Protein AF-A0A7C3XVE7-F1 (afdb_monomer_lite)

Structure (mmCIF, N/CA/C/O backbone):
data_AF-A0A7C3XVE7-F1
#
_entry.id   AF-A0A7C3XVE7-F1
#
loop_
_atom_site.group_PDB
_atom_site.id
_atom_site.type_symbol
_atom_site.label_atom_id
_atom_site.label_alt_id
_atom_site.label_comp_id
_atom_site.label_asym_id
_atom_site.label_entity_id
_atom_site.label_seq_id
_atom_site.pdbx_PDB_ins_code
_atom_site.Cartn_x
_atom_site.Cartn_y
_atom_site.Cartn_z
_atom_site.occupancy
_atom_site.B_iso_or_equiv
_atom_site.auth_seq_id
_atom_site.auth_comp_id
_atom_site.auth_asym_id
_atom_site.auth_atom_id
_atom_site.pdbx_PDB_model_num
ATOM 1 N N . ALA A 1 1 ? 6.675 -13.764 9.699 1.00 45.31 1 ALA A N 1
ATOM 2 C CA . ALA A 1 1 ? 7.171 -12.384 9.855 1.00 45.31 1 ALA A CA 1
ATOM 3 C C . ALA A 1 1 ? 6.027 -11.435 9.527 1.00 45.31 1 ALA A C 1
ATOM 5 O O . ALA A 1 1 ? 5.498 -11.509 8.425 1.00 45.31 1 ALA A O 1
ATOM 6 N N . PHE A 1 2 ? 5.575 -10.628 10.485 1.00 52.53 2 PHE A N 1
ATOM 7 C CA . PHE A 1 2 ? 4.593 -9.580 10.218 1.00 52.53 2 PHE A CA 1
ATOM 8 C C . PHE A 1 2 ? 5.273 -8.530 9.336 1.00 52.53 2 PHE A C 1
ATOM 10 O O . PHE A 1 2 ? 6.172 -7.838 9.801 1.00 52.53 2 PHE A O 1
ATOM 17 N N . MET A 1 3 ? 4.939 -8.502 8.044 1.00 56.00 3 MET A N 1
ATOM 18 C CA . MET A 1 3 ? 5.596 -7.618 7.084 1.00 56.00 3 MET A CA 1
ATOM 19 C C . MET A 1 3 ? 5.221 -6.167 7.410 1.00 56.00 3 MET A C 1
ATOM 21 O O . MET A 1 3 ? 4.074 -5.750 7.235 1.00 56.00 3 MET A O 1
ATOM 25 N N . TYR A 1 4 ? 6.192 -5.433 7.945 1.00 61.81 4 TYR A N 1
ATOM 26 C CA . TYR A 1 4 ? 6.149 -3.995 8.150 1.00 61.81 4 TYR A CA 1
ATOM 27 C C . TYR A 1 4 ? 7.235 -3.388 7.271 1.00 61.81 4 TYR A C 1
ATOM 29 O O . TYR A 1 4 ? 8.422 -3.631 7.489 1.00 61.81 4 TYR A O 1
ATOM 37 N N . PHE A 1 5 ? 6.815 -2.633 6.264 1.00 60.78 5 PHE A N 1
ATOM 38 C CA . PHE A 1 5 ? 7.709 -1.839 5.446 1.00 60.78 5 PHE A CA 1
ATOM 39 C C . PHE A 1 5 ? 7.765 -0.435 6.037 1.00 60.78 5 PHE A C 1
ATOM 41 O O . PHE A 1 5 ? 6.824 0.349 5.918 1.00 60.78 5 PHE A O 1
ATOM 48 N N . ALA A 1 6 ? 8.861 -0.123 6.728 1.00 65.75 6 ALA A N 1
ATOM 49 C CA . ALA A 1 6 ? 9.102 1.252 7.131 1.00 65.75 6 ALA A CA 1
ATOM 50 C C . ALA A 1 6 ? 9.347 2.079 5.864 1.00 65.75 6 ALA A C 1
ATOM 52 O O . ALA A 1 6 ? 10.117 1.664 4.994 1.00 65.75 6 ALA A O 1
ATOM 53 N N . THR A 1 7 ? 8.755 3.267 5.784 1.00 64.06 7 THR A N 1
ATOM 54 C CA . THR A 1 7 ? 8.903 4.185 4.640 1.00 64.06 7 THR A CA 1
ATOM 55 C C . THR A 1 7 ? 10.370 4.462 4.285 1.00 64.06 7 THR A C 1
ATOM 57 O O . THR A 1 7 ? 10.718 4.583 3.115 1.00 64.06 7 THR A O 1
ATOM 60 N N . LEU A 1 8 ? 11.264 4.476 5.280 1.00 71.50 8 LEU A N 1
ATOM 61 C CA . LEU A 1 8 ? 12.711 4.652 5.092 1.00 71.50 8 LEU A CA 1
ATOM 62 C C . LEU A 1 8 ? 13.414 3.427 4.479 1.00 71.50 8 LEU A C 1
ATOM 64 O O . LEU A 1 8 ? 14.474 3.566 3.878 1.00 71.50 8 LEU A O 1
ATOM 68 N N . THR A 1 9 ? 12.837 2.234 4.626 1.00 79.38 9 THR A N 1
ATOM 69 C CA . THR A 1 9 ? 13.389 0.981 4.083 1.00 79.38 9 THR A CA 1
ATOM 70 C C . THR A 1 9 ? 12.828 0.623 2.713 1.00 79.38 9 THR A C 1
ATOM 72 O O . THR A 1 9 ? 13.486 -0.087 1.960 1.00 79.38 9 THR A O 1
ATOM 75 N N . GLU A 1 10 ? 11.657 1.141 2.346 1.00 83.38 10 GLU A N 1
ATOM 76 C CA . GLU A 1 10 ? 11.060 0.856 1.039 1.00 83.38 10 GLU A CA 1
ATOM 77 C C . GLU A 1 10 ? 11.848 1.437 -0.118 1.00 83.38 10 GLU A C 1
ATOM 79 O O . GLU A 1 10 ? 12.031 0.752 -1.117 1.00 83.38 10 GLU A O 1
ATOM 84 N N . VAL A 1 11 ? 12.347 2.669 0.011 1.00 87.88 11 VAL A N 1
ATOM 85 C CA . VAL A 1 11 ? 13.088 3.313 -1.079 1.00 87.88 11 VAL A CA 1
ATOM 86 C C . VAL A 1 11 ? 14.348 2.507 -1.438 1.00 87.88 11 VAL A C 1
ATOM 88 O O . VAL A 1 11 ? 14.487 2.158 -2.611 1.00 87.88 11 VAL A O 1
ATOM 91 N N . PRO A 1 12 ? 15.217 2.105 -0.483 1.00 89.56 12 PRO A N 1
ATOM 92 C CA . PRO A 1 12 ? 16.343 1.220 -0.784 1.00 89.56 12 PRO A CA 1
ATOM 93 C C . PRO A 1 12 ? 15.932 -0.150 -1.337 1.00 89.56 12 PRO A C 1
ATOM 95 O O . PRO A 1 12 ? 16.591 -0.670 -2.234 1.00 89.56 12 PRO A O 1
ATOM 98 N N . ILE A 1 13 ? 14.845 -0.745 -0.831 1.00 90.94 13 ILE A N 1
ATOM 99 C CA . ILE A 1 13 ? 14.375 -2.056 -1.304 1.00 90.94 13 ILE A CA 1
ATOM 100 C C . ILE A 1 13 ? 13.895 -1.962 -2.751 1.00 90.94 13 ILE A C 1
ATOM 102 O O . ILE A 1 13 ? 14.293 -2.777 -3.580 1.00 90.94 13 ILE A O 1
ATOM 106 N N . VAL A 1 14 ? 13.090 -0.952 -3.078 1.00 92.25 14 VAL A N 1
ATOM 107 C CA . VAL A 1 14 ? 12.618 -0.707 -4.444 1.00 92.25 14 VAL A CA 1
ATOM 108 C C . VAL A 1 14 ? 13.791 -0.402 -5.368 1.00 92.25 14 VAL A C 1
ATOM 110 O O . VAL A 1 14 ? 13.843 -0.950 -6.463 1.00 92.25 14 VAL A O 1
ATOM 113 N N . GLN A 1 15 ? 14.777 0.381 -4.926 1.00 92.38 15 GLN A N 1
ATOM 114 C CA . GLN A 1 15 ? 16.005 0.610 -5.693 1.00 92.38 15 GLN A CA 1
ATOM 115 C C . GLN A 1 15 ? 16.773 -0.693 -5.959 1.00 92.38 15 GLN A C 1
ATOM 117 O O . GLN A 1 15 ? 17.184 -0.931 -7.094 1.00 92.38 15 GLN A O 1
ATOM 122 N N . GLY A 1 16 ? 16.924 -1.561 -4.954 1.00 94.50 16 GLY A N 1
ATOM 123 C CA . GLY A 1 16 ? 17.552 -2.875 -5.113 1.00 94.50 16 GLY A CA 1
ATOM 124 C C . GLY A 1 16 ? 16.773 -3.796 -6.058 1.00 94.50 16 GLY A C 1
ATOM 125 O O . GLY A 1 16 ? 17.368 -4.445 -6.916 1.00 94.50 16 GLY A O 1
ATOM 126 N N . LEU A 1 17 ? 15.441 -3.806 -5.966 1.00 94.94 17 LEU A N 1
ATOM 127 C CA . LEU A 1 17 ? 14.571 -4.568 -6.867 1.00 94.94 17 LEU A CA 1
ATOM 128 C C . LEU A 1 17 ? 14.630 -4.037 -8.303 1.00 94.94 17 LEU A C 1
ATOM 130 O O . LEU A 1 17 ? 14.677 -4.825 -9.246 1.00 94.94 17 LEU A O 1
ATOM 134 N N . MET A 1 18 ? 14.670 -2.718 -8.486 1.00 95.31 18 MET A N 1
ATOM 135 C CA . MET A 1 18 ? 14.858 -2.093 -9.796 1.00 95.31 18 MET A CA 1
ATOM 136 C C . MET A 1 18 ? 16.233 -2.423 -10.381 1.00 95.31 18 MET A C 1
ATOM 138 O O . MET A 1 18 ? 16.320 -2.759 -11.560 1.00 95.31 18 MET A O 1
ATOM 142 N N . ALA A 1 19 ? 17.290 -2.419 -9.563 1.00 96.50 19 ALA A N 1
ATOM 143 C CA . ALA A 1 19 ? 18.619 -2.872 -9.978 1.00 96.50 19 ALA A CA 1
ATOM 144 C C . ALA A 1 19 ? 18.638 -4.364 -10.366 1.00 96.50 19 ALA A C 1
ATOM 146 O O . ALA A 1 19 ? 19.405 -4.760 -11.239 1.00 96.50 19 ALA A O 1
ATOM 147 N N . ALA A 1 20 ? 17.759 -5.178 -9.772 1.00 96.44 20 ALA A N 1
ATOM 148 C CA . ALA A 1 20 ? 17.547 -6.581 -10.128 1.00 96.44 20 ALA A CA 1
ATOM 149 C C . ALA A 1 20 ? 16.597 -6.796 -11.331 1.00 96.44 20 ALA A C 1
ATOM 151 O O . ALA A 1 20 ? 16.318 -7.942 -11.682 1.00 96.44 20 ALA A O 1
ATOM 152 N N . GLY A 1 21 ? 16.103 -5.727 -11.972 1.00 95.00 21 GLY A N 1
ATOM 153 C CA . GLY A 1 21 ? 15.281 -5.797 -13.188 1.00 95.00 21 GLY A CA 1
ATOM 154 C C . GLY A 1 21 ? 13.785 -5.514 -13.004 1.00 95.00 21 GLY A C 1
ATOM 155 O O . GLY A 1 21 ? 13.014 -5.701 -13.945 1.00 95.00 21 GLY A O 1
ATOM 156 N N . MET A 1 22 ? 13.339 -5.055 -11.829 1.00 95.88 22 MET A N 1
ATOM 157 C CA . MET A 1 22 ? 11.952 -4.612 -11.635 1.00 95.88 22 MET A CA 1
ATOM 158 C C . MET A 1 22 ? 11.636 -3.375 -12.496 1.00 95.88 22 MET A C 1
ATOM 160 O O . MET A 1 22 ? 12.364 -2.383 -12.487 1.00 95.88 22 MET A O 1
ATOM 164 N N . GLY A 1 23 ? 10.501 -3.407 -13.201 1.00 94.50 23 GLY A N 1
ATOM 165 C CA . GLY A 1 23 ? 10.006 -2.270 -13.980 1.00 94.50 23 GLY A CA 1
ATOM 166 C C . GLY A 1 23 ? 9.516 -1.096 -13.119 1.00 94.50 23 GLY A C 1
ATOM 167 O O . GLY A 1 23 ? 9.115 -1.263 -11.966 1.00 94.50 23 GLY A O 1
ATOM 168 N N . LYS A 1 24 ? 9.475 0.103 -13.711 1.00 94.12 24 LYS A N 1
ATOM 169 C CA . LYS A 1 24 ? 9.051 1.347 -13.036 1.00 94.12 24 LYS A CA 1
ATOM 170 C C . LYS A 1 24 ? 7.602 1.314 -12.530 1.00 94.12 24 LYS A C 1
ATOM 172 O O . LYS A 1 24 ? 7.316 1.852 -11.466 1.00 94.12 24 LYS A O 1
ATOM 177 N N . GLY A 1 25 ? 6.699 0.668 -13.270 1.00 96.25 25 GLY A N 1
ATOM 178 C CA . GLY A 1 25 ? 5.292 0.525 -12.882 1.00 96.25 25 GLY A CA 1
ATOM 179 C C . GLY A 1 25 ? 5.103 -0.276 -11.587 1.00 96.25 25 GLY A C 1
ATOM 180 O O . GLY A 1 25 ? 4.550 0.258 -10.625 1.00 96.25 25 GLY A O 1
ATOM 181 N N . PRO A 1 26 ? 5.617 -1.521 -11.513 1.00 95.38 26 PRO A N 1
ATOM 182 C CA . PRO A 1 26 ? 5.634 -2.305 -10.278 1.00 95.38 26 PRO A CA 1
ATOM 183 C C . PRO A 1 26 ? 6.339 -1.604 -9.110 1.00 95.38 26 PRO A C 1
ATOM 185 O O . PRO A 1 26 ? 5.856 -1.684 -7.984 1.00 95.38 26 PRO A O 1
ATOM 188 N N . ALA A 1 27 ? 7.434 -0.882 -9.373 1.00 95.19 27 ALA A N 1
ATOM 189 C CA . ALA A 1 27 ? 8.131 -0.100 -8.354 1.00 95.19 27 ALA A CA 1
ATOM 190 C C . ALA A 1 27 ? 7.221 0.975 -7.736 1.00 95.19 27 ALA A C 1
ATOM 192 O O . ALA A 1 27 ? 7.115 1.073 -6.514 1.00 95.19 27 ALA A O 1
ATOM 193 N N . LEU A 1 28 ? 6.507 1.738 -8.569 1.00 94.56 28 LEU A N 1
ATOM 194 C CA . LEU A 1 28 ? 5.570 2.759 -8.103 1.00 94.56 28 LEU A CA 1
ATOM 195 C C . LEU A 1 28 ? 4.363 2.146 -7.375 1.00 94.56 28 LEU A C 1
ATOM 197 O O . LEU A 1 28 ? 3.963 2.645 -6.326 1.00 94.56 28 LEU A O 1
ATOM 201 N N . ALA A 1 29 ? 3.816 1.037 -7.878 1.00 95.50 29 ALA A N 1
ATOM 202 C CA . ALA A 1 29 ? 2.731 0.325 -7.204 1.00 95.50 29 ALA A CA 1
ATOM 203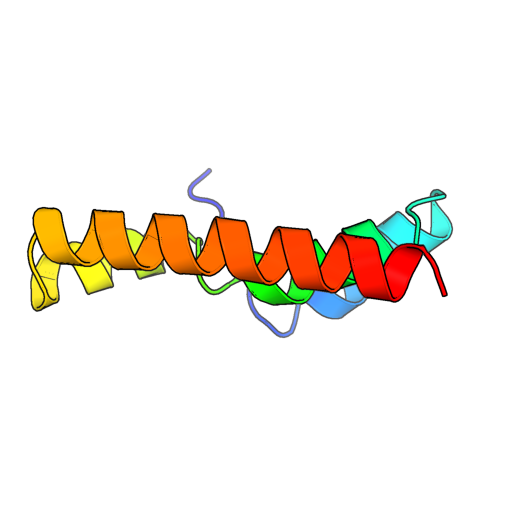 C C . ALA A 1 29 ? 3.142 -0.152 -5.800 1.00 95.50 29 ALA A C 1
ATOM 205 O O . ALA A 1 29 ? 2.359 -0.029 -4.858 1.00 95.50 29 ALA A O 1
ATOM 206 N N . LEU A 1 30 ? 4.378 -0.643 -5.644 1.00 92.75 30 LEU A N 1
ATOM 207 C CA . LEU A 1 30 ? 4.903 -1.095 -4.356 1.00 92.75 30 LEU A CA 1
ATOM 208 C C . LEU A 1 30 ? 5.081 0.070 -3.376 1.00 92.75 30 LEU A C 1
ATOM 210 O O . LEU A 1 30 ? 4.668 -0.057 -2.230 1.00 92.75 30 LEU A O 1
ATOM 214 N N . LEU A 1 31 ? 5.593 1.218 -3.830 1.00 92.38 31 LEU A N 1
ATOM 215 C CA . LEU A 1 31 ? 5.714 2.424 -2.996 1.00 92.38 31 LEU A CA 1
ATOM 216 C C . LEU A 1 31 ? 4.354 2.978 -2.533 1.00 92.38 31 LEU A C 1
ATOM 218 O O . LEU A 1 31 ? 4.253 3.555 -1.454 1.00 92.38 31 LEU A O 1
ATOM 222 N N . LEU A 1 32 ? 3.299 2.818 -3.338 1.00 93.38 32 LEU A N 1
ATOM 223 C CA . LEU A 1 32 ? 1.950 3.274 -2.985 1.00 93.38 32 LEU A CA 1
ATOM 224 C C . LEU A 1 32 ? 1.231 2.311 -2.028 1.00 93.38 32 LEU A C 1
ATOM 226 O O . LEU A 1 32 ? 0.512 2.751 -1.126 1.00 93.38 32 LEU A O 1
ATOM 230 N N . ALA A 1 33 ? 1.394 1.003 -2.241 1.00 93.50 33 ALA A N 1
ATOM 231 C CA . ALA A 1 33 ? 0.662 -0.038 -1.521 1.00 93.50 33 ALA A CA 1
ATOM 232 C C . ALA A 1 33 ? 1.403 -0.590 -0.290 1.00 93.50 33 ALA A C 1
ATOM 234 O O . ALA A 1 33 ? 0.763 -1.108 0.624 1.00 93.50 33 ALA A O 1
ATOM 235 N N . GLY A 1 34 ? 2.733 -0.513 -0.255 1.00 90.06 34 GLY A N 1
ATOM 236 C CA . GLY A 1 34 ? 3.568 -1.203 0.729 1.00 90.06 34 GLY A CA 1
ATOM 237 C C . GLY A 1 34 ? 3.283 -0.810 2.185 1.00 90.06 34 GLY A C 1
ATOM 238 O O . GLY A 1 34 ? 2.883 -1.679 2.971 1.00 90.06 34 GLY A O 1
ATOM 239 N N . PRO A 1 35 ? 3.360 0.477 2.573 1.00 87.75 35 PRO A N 1
ATOM 240 C CA . PRO A 1 35 ? 3.107 0.884 3.956 1.00 87.75 35 PRO A CA 1
ATOM 241 C C . PRO A 1 35 ? 1.618 0.813 4.294 1.00 87.75 35 PRO A C 1
ATOM 243 O O . PRO A 1 35 ? 1.223 0.397 5.390 1.00 87.75 35 PRO A O 1
ATOM 246 N N . SER A 1 36 ? 0.789 1.212 3.329 1.00 89.81 36 SER A N 1
ATOM 247 C CA . SER A 1 36 ? -0.663 1.350 3.443 1.00 89.81 36 SER A CA 1
ATOM 248 C C . SER A 1 36 ? -1.363 0.000 3.619 1.00 89.81 36 SER A C 1
ATOM 250 O O . SER A 1 36 ? -2.335 -0.090 4.370 1.00 89.81 36 SER A O 1
ATOM 252 N N . LEU A 1 37 ? -0.839 -1.075 3.029 1.00 92.00 37 LEU A N 1
ATOM 253 C CA . LEU A 1 37 ? -1.351 -2.441 3.191 1.00 92.00 37 LEU A CA 1
ATOM 254 C C . LEU A 1 37 ? -0.492 -3.305 4.125 1.00 92.00 37 LEU A C 1
ATOM 256 O O . LEU A 1 37 ? -0.633 -4.528 4.139 1.00 92.00 37 LEU A O 1
ATOM 260 N N . SER A 1 38 ? 0.378 -2.697 4.936 1.00 90.00 38 SER A N 1
ATOM 261 C CA . SER A 1 38 ? 1.122 -3.435 5.958 1.00 90.00 38 SER A CA 1
ATOM 262 C C . SER A 1 38 ? 0.174 -4.039 6.999 1.00 90.00 38 SER A C 1
ATOM 264 O O . SER A 1 38 ? -0.855 -3.456 7.359 1.00 90.00 38 SER A O 1
ATOM 266 N N . LEU A 1 39 ? 0.515 -5.224 7.516 1.00 89.44 39 LEU A N 1
ATOM 267 C CA . LEU A 1 39 ? -0.364 -5.921 8.458 1.00 89.44 39 LEU A CA 1
ATOM 268 C C . LEU A 1 39 ? -0.655 -5.109 9.737 1.00 89.44 39 LEU A C 1
ATOM 270 O O . LEU A 1 39 ? -1.823 -5.051 10.130 1.00 89.44 39 LEU A O 1
ATOM 274 N N . PRO A 1 40 ? 0.332 -4.429 10.357 1.00 89.62 40 PRO A N 1
ATOM 275 C CA . PRO A 1 40 ? 0.069 -3.541 11.486 1.00 89.62 40 PRO A CA 1
ATOM 276 C C . PRO A 1 40 ? -0.926 -2.425 11.140 1.00 89.62 40 PRO A C 1
ATOM 278 O O . PRO A 1 40 ? -1.863 -2.198 11.903 1.00 89.62 40 PRO A O 1
ATOM 281 N N . ASN A 1 41 ? -0.789 -1.784 9.972 1.00 90.06 41 ASN A N 1
ATOM 282 C CA . ASN A 1 41 ? -1.704 -0.723 9.547 1.00 90.06 41 ASN A CA 1
ATOM 283 C C . ASN A 1 41 ? -3.130 -1.255 9.339 1.00 90.06 41 ASN A C 1
ATOM 285 O O . ASN A 1 41 ? -4.092 -0.669 9.832 1.00 90.06 41 ASN A O 1
ATOM 289 N N . MET A 1 42 ? -3.281 -2.411 8.686 1.00 92.62 42 MET A N 1
ATOM 290 C CA . MET A 1 42 ? -4.595 -3.031 8.481 1.00 92.62 42 MET A CA 1
ATOM 291 C C . MET A 1 42 ? -5.279 -3.413 9.799 1.00 92.62 42 MET A C 1
ATOM 293 O O . MET A 1 42 ? -6.492 -3.243 9.927 1.00 92.62 42 MET A O 1
ATOM 297 N N . LEU A 1 43 ? -4.524 -3.902 10.789 1.00 93.00 43 LEU A N 1
ATOM 298 C CA . LEU A 1 43 ? -5.063 -4.208 12.116 1.00 93.00 43 LEU A CA 1
ATOM 299 C C . LEU A 1 43 ? -5.543 -2.945 12.840 1.00 93.00 43 LEU A C 1
ATOM 301 O O . LEU A 1 43 ? -6.637 -2.956 13.406 1.00 93.00 43 LEU A O 1
ATOM 305 N N . VAL A 1 44 ? -4.772 -1.856 12.777 1.00 94.00 44 VAL A N 1
ATOM 306 C CA . VAL A 1 44 ? -5.160 -0.563 13.361 1.00 94.00 44 VAL A CA 1
ATOM 307 C C . VAL A 1 44 ? -6.416 -0.021 12.678 1.00 94.00 44 VAL A C 1
ATOM 309 O O . VAL A 1 44 ? -7.396 0.293 13.354 1.00 94.00 44 VAL A O 1
ATOM 312 N N . ILE A 1 45 ? -6.447 0.009 11.343 1.00 94.88 45 ILE A N 1
ATOM 313 C CA . ILE A 1 45 ? -7.611 0.479 10.579 1.00 94.88 45 ILE A CA 1
ATOM 314 C C . ILE A 1 45 ? -8.845 -0.371 10.886 1.00 94.88 45 ILE A C 1
ATOM 316 O O . ILE A 1 45 ? -9.935 0.175 11.052 1.00 94.88 45 ILE A O 1
ATOM 320 N N . ARG A 1 46 ? -8.698 -1.694 11.004 1.00 96.31 46 ARG A N 1
ATOM 321 C CA . ARG A 1 46 ? -9.795 -2.584 11.407 1.00 96.31 46 ARG A CA 1
ATOM 322 C C . ARG A 1 46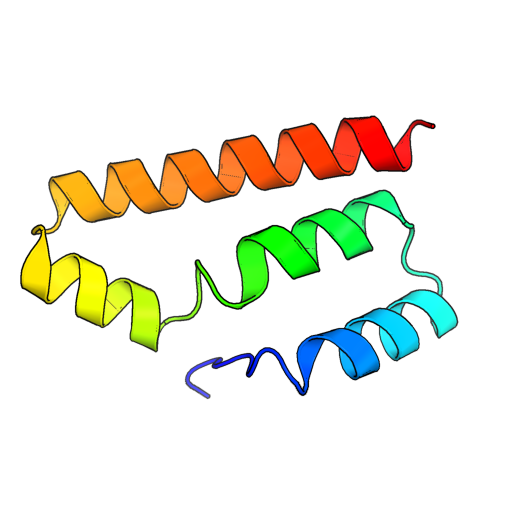 ? -10.292 -2.303 12.817 1.00 96.31 46 ARG A C 1
ATOM 324 O O . ARG A 1 46 ? -11.502 -2.338 13.026 1.00 96.31 46 ARG A O 1
ATOM 331 N N . GLY A 1 47 ? -9.390 -2.031 13.756 1.00 96.06 47 GLY A N 1
ATOM 332 C CA . GLY A 1 47 ? -9.748 -1.668 15.126 1.00 96.06 47 GLY A CA 1
ATOM 333 C C . GLY A 1 47 ? -10.529 -0.354 15.208 1.00 96.06 47 GLY A C 1
ATOM 334 O O . GLY A 1 47 ? -11.454 -0.253 16.005 1.00 96.06 47 GLY A O 1
ATOM 335 N N . VAL A 1 48 ? -10.198 0.623 14.358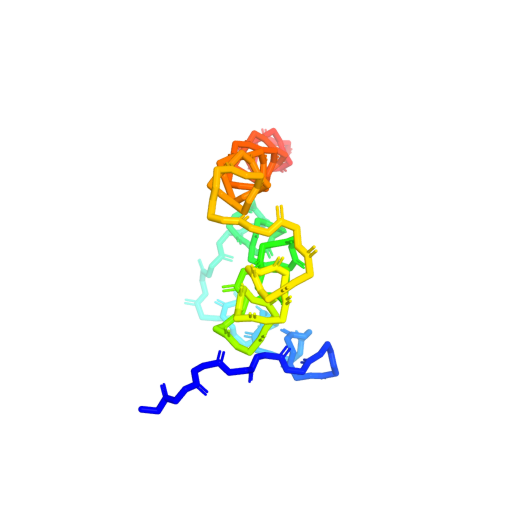 1.00 96.88 48 VAL A N 1
ATOM 336 C CA . VAL A 1 48 ? -10.810 1.964 14.383 1.00 96.88 48 VAL A CA 1
ATOM 337 C C . VAL A 1 48 ? -12.080 2.057 13.531 1.00 96.88 48 VAL A C 1
ATOM 339 O O . VAL A 1 48 ? -13.075 2.628 13.967 1.00 96.88 48 VAL A O 1
ATOM 342 N N . LEU A 1 49 ? -12.065 1.524 12.307 1.00 95.19 49 LEU A N 1
ATOM 343 C CA . LEU A 1 49 ? -13.158 1.688 11.339 1.00 95.19 49 LEU A CA 1
ATOM 344 C C . LEU A 1 49 ? -14.117 0.491 11.275 1.00 95.19 49 LEU A C 1
ATOM 346 O O . LEU A 1 49 ? -15.190 0.599 10.677 1.00 95.19 49 LEU A O 1
ATOM 350 N N . GLY A 1 50 ? -13.736 -0.652 11.848 1.00 95.81 50 GLY A N 1
ATOM 351 C CA . GLY A 1 50 ? -14.453 -1.913 11.696 1.00 95.81 50 GLY A CA 1
ATOM 352 C C . GLY A 1 50 ? -14.172 -2.615 10.361 1.00 95.81 50 GLY A C 1
ATOM 353 O O . GLY A 1 50 ? -13.656 -2.040 9.403 1.00 95.81 50 GLY A O 1
ATOM 354 N N . THR A 1 51 ? -14.536 -3.896 10.287 1.00 95.81 51 THR A N 1
ATOM 355 C CA . THR A 1 51 ? -14.156 -4.805 9.190 1.00 95.81 51 THR A CA 1
ATOM 356 C C . THR A 1 51 ? -14.617 -4.345 7.811 1.00 95.81 51 THR A C 1
ATOM 358 O O . THR A 1 51 ? -13.824 -4.362 6.873 1.00 95.81 51 THR A O 1
ATOM 361 N N . GLN A 1 52 ? -15.874 -3.915 7.673 1.00 96.12 52 GLN A N 1
ATOM 362 C CA . GLN A 1 52 ? -16.439 -3.530 6.375 1.00 96.12 52 GLN A CA 1
ATOM 363 C C . GLN A 1 52 ? -15.678 -2.354 5.749 1.00 96.12 52 GLN A C 1
ATOM 365 O O . GLN A 1 52 ? -15.290 -2.407 4.584 1.00 96.12 52 GLN A O 1
ATOM 370 N N . LYS A 1 53 ? -15.399 -1.313 6.542 1.00 96.75 53 LYS A N 1
ATOM 371 C CA . LYS A 1 53 ? -14.656 -0.128 6.093 1.00 96.75 53 LYS A CA 1
ATOM 372 C C . LYS A 1 53 ? -13.206 -0.472 5.748 1.00 96.75 53 LYS A C 1
ATOM 374 O O . LYS A 1 53 ? -12.682 0.051 4.770 1.00 96.75 53 LYS A O 1
ATOM 379 N N . THR A 1 54 ? -12.569 -1.372 6.500 1.00 96.50 54 THR A N 1
ATOM 380 C CA . THR A 1 54 ? -11.208 -1.838 6.185 1.00 96.50 54 THR A CA 1
ATOM 381 C C . THR A 1 54 ? -11.149 -2.562 4.849 1.00 96.50 54 THR A C 1
ATOM 383 O O . THR A 1 54 ? -10.232 -2.313 4.077 1.00 96.50 54 THR A O 1
ATOM 386 N N . VAL A 1 55 ? -12.125 -3.420 4.541 1.00 96.88 55 VAL A N 1
ATOM 387 C CA . VAL A 1 55 ? -12.174 -4.116 3.244 1.00 96.88 55 VAL A CA 1
ATOM 388 C C . VAL A 1 55 ? -12.315 -3.115 2.093 1.00 96.88 55 VAL A C 1
ATOM 390 O O . VAL A 1 55 ? -11.612 -3.224 1.086 1.00 96.88 55 VAL A O 1
ATOM 393 N N . VAL A 1 56 ? -13.164 -2.095 2.256 1.00 97.69 56 VAL A N 1
ATOM 394 C CA . VAL A 1 56 ? -13.299 -1.009 1.270 1.00 97.69 56 VAL A CA 1
ATOM 395 C C . VAL A 1 56 ? -11.987 -0.232 1.117 1.00 97.69 56 VAL A C 1
ATOM 397 O O . VAL A 1 56 ? -11.555 0.014 -0.002 1.00 97.69 56 VAL A O 1
ATOM 400 N N . TYR A 1 57 ? -11.309 0.097 2.217 1.00 95.69 57 TYR A N 1
ATOM 401 C CA . TYR A 1 57 ? -10.002 0.757 2.177 1.00 95.69 57 TYR A CA 1
ATOM 402 C C . TYR A 1 57 ? -8.953 -0.078 1.425 1.00 95.69 57 TYR A C 1
ATOM 404 O O . TYR A 1 57 ? -8.312 0.424 0.505 1.00 95.69 57 TYR A O 1
ATOM 412 N N . VAL A 1 58 ? -8.812 -1.362 1.771 1.00 96.00 58 VAL A N 1
ATOM 413 C CA . VAL A 1 58 ? -7.827 -2.262 1.151 1.00 96.00 58 VAL A CA 1
ATOM 414 C C . VAL A 1 58 ? -8.085 -2.400 -0.347 1.00 96.00 58 VAL A C 1
ATOM 416 O O . VAL A 1 58 ? -7.160 -2.263 -1.144 1.00 96.00 58 VAL A O 1
ATOM 419 N N . SER A 1 59 ? -9.340 -2.620 -0.745 1.00 97.44 59 SER A N 1
ATOM 420 C CA . SER A 1 59 ? -9.702 -2.724 -2.163 1.00 97.44 59 SER A CA 1
ATOM 421 C C . SER A 1 59 ? -9.415 -1.432 -2.932 1.00 97.44 59 SER A C 1
ATOM 423 O O . SER A 1 59 ? -8.838 -1.496 -4.016 1.00 97.44 59 SER A O 1
ATOM 425 N N . LEU A 1 60 ? -9.719 -0.265 -2.356 1.00 97.38 60 LEU A N 1
ATOM 426 C CA . LEU A 1 60 ? -9.383 1.033 -2.949 1.00 97.38 60 LEU A CA 1
ATOM 427 C C . LEU A 1 60 ? -7.881 1.197 -3.176 1.00 97.38 60 LEU A C 1
ATOM 429 O O . LEU A 1 60 ? -7.472 1.580 -4.271 1.00 97.38 60 LEU A O 1
ATOM 433 N N . VAL A 1 61 ? -7.062 0.887 -2.169 1.00 96.62 61 VAL A N 1
ATOM 434 C CA . VAL A 1 61 ? -5.602 1.004 -2.280 1.00 96.62 61 VAL A CA 1
ATOM 435 C C . VAL A 1 61 ? -5.064 0.059 -3.354 1.00 96.62 61 VAL A C 1
ATOM 437 O O . VAL A 1 61 ? -4.274 0.495 -4.188 1.00 96.62 61 VAL A O 1
ATOM 440 N N . ILE A 1 62 ? -5.527 -1.196 -3.395 1.00 96.44 62 ILE A N 1
ATOM 441 C CA . ILE A 1 62 ? -5.120 -2.168 -4.424 1.00 96.44 62 ILE A CA 1
ATOM 442 C C . ILE A 1 62 ? -5.451 -1.642 -5.822 1.00 96.44 62 ILE A C 1
ATOM 444 O O . ILE A 1 62 ? -4.580 -1.622 -6.693 1.00 96.44 62 ILE A O 1
ATOM 448 N N . VAL A 1 63 ? -6.690 -1.197 -6.043 1.00 98.19 63 VAL A N 1
ATOM 449 C CA . VAL A 1 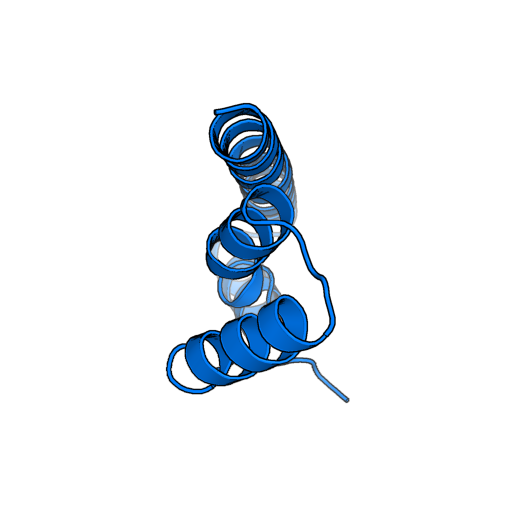63 ? -7.139 -0.720 -7.357 1.00 98.19 63 VAL A CA 1
ATOM 450 C C . VAL A 1 63 ? -6.355 0.525 -7.773 1.00 98.19 63 VAL A C 1
ATOM 452 O O . VAL A 1 63 ? -5.821 0.564 -8.880 1.00 98.19 63 VAL A O 1
ATOM 455 N N . MET A 1 64 ? -6.217 1.514 -6.888 1.00 97.81 64 MET A N 1
ATOM 456 C CA . MET A 1 64 ? -5.522 2.765 -7.209 1.00 97.81 64 MET A CA 1
ATOM 457 C C . MET A 1 64 ? -4.025 2.561 -7.445 1.00 97.81 64 MET A C 1
ATOM 459 O O . MET A 1 64 ? -3.492 3.082 -8.426 1.00 97.81 64 MET A O 1
ATOM 463 N N . ALA A 1 65 ? -3.344 1.777 -6.606 1.00 97.00 65 ALA A N 1
ATOM 464 C CA . ALA A 1 65 ? -1.924 1.483 -6.789 1.00 97.00 65 ALA A CA 1
ATOM 465 C C . ALA A 1 65 ? -1.673 0.701 -8.086 1.00 97.00 65 ALA A C 1
ATOM 467 O O . ALA A 1 65 ? -0.732 1.010 -8.817 1.00 97.00 65 ALA A O 1
ATOM 468 N N . THR A 1 66 ? -2.547 -0.256 -8.412 1.00 96.50 66 THR A N 1
ATOM 469 C CA . THR A 1 66 ? -2.454 -1.036 -9.654 1.00 96.50 66 THR A CA 1
ATOM 470 C C . THR A 1 66 ? -2.650 -0.149 -10.876 1.00 96.50 66 THR A C 1
ATOM 472 O O . THR A 1 66 ? -1.814 -0.162 -11.773 1.00 96.50 66 THR A O 1
ATOM 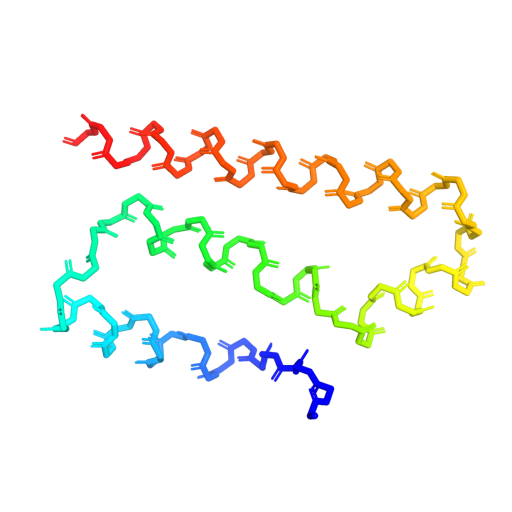475 N N . ILE A 1 67 ? -3.715 0.659 -10.906 1.00 98.06 67 ILE A N 1
ATOM 476 C CA . ILE A 1 67 ? -4.001 1.568 -12.024 1.00 98.06 67 ILE A CA 1
ATOM 477 C C . ILE A 1 67 ? -2.837 2.542 -12.219 1.00 98.06 67 ILE A C 1
ATOM 479 O O . ILE A 1 67 ? -2.317 2.665 -13.326 1.00 98.06 67 ILE A O 1
ATOM 483 N N . THR A 1 68 ? -2.382 3.184 -11.144 1.00 96.75 68 THR A N 1
ATOM 484 C CA . THR A 1 68 ? -1.289 4.163 -11.221 1.00 96.75 68 THR A CA 1
ATOM 485 C C . THR A 1 68 ? 0.014 3.507 -11.679 1.00 96.75 68 THR A C 1
ATOM 487 O O . THR A 1 68 ? 0.701 4.052 -12.539 1.00 96.75 68 THR A O 1
ATOM 490 N N . GLY A 1 69 ? 0.335 2.315 -11.166 1.00 97.06 69 GLY A N 1
ATOM 491 C CA . GLY A 1 69 ? 1.512 1.553 -11.581 1.00 97.06 69 GLY A CA 1
ATOM 492 C C . GLY A 1 69 ? 1.455 1.105 -13.042 1.00 97.06 69 GLY A C 1
ATOM 493 O O . GLY A 1 69 ? 2.467 1.180 -13.735 1.00 97.06 69 GLY A O 1
ATOM 494 N N . LEU A 1 70 ? 0.286 0.691 -13.539 1.00 97.12 70 LEU A N 1
ATOM 495 C CA . LEU A 1 70 ? 0.097 0.336 -14.949 1.00 97.12 70 LEU A CA 1
ATOM 496 C C . LEU A 1 70 ? 0.277 1.552 -15.858 1.00 97.12 70 LEU A C 1
ATOM 498 O O . LEU A 1 70 ? 1.056 1.482 -16.805 1.00 97.12 70 LEU A O 1
ATOM 502 N N . PHE A 1 71 ? -0.384 2.669 -15.544 1.00 97.00 71 PHE A N 1
ATOM 503 C CA . PHE A 1 71 ? -0.250 3.901 -16.320 1.00 97.00 71 PHE A CA 1
ATOM 504 C C . PHE A 1 71 ? 1.194 4.397 -16.330 1.00 97.00 71 PHE A C 1
ATOM 506 O O . PHE A 1 71 ? 1.769 4.582 -17.399 1.00 97.00 71 PHE A O 1
ATOM 513 N N . PHE A 1 72 ? 1.814 4.533 -15.158 1.00 95.25 72 PHE A N 1
ATOM 514 C CA . PHE A 1 72 ? 3.192 5.009 -15.051 1.00 95.25 72 PHE A CA 1
ATOM 515 C C . PHE A 1 72 ? 4.207 4.049 -15.682 1.00 95.25 72 PHE A C 1
ATOM 517 O O . PHE A 1 72 ? 5.202 4.489 -16.240 1.00 95.25 72 PHE A O 1
ATOM 524 N N . GLY A 1 73 ? 3.971 2.738 -15.601 1.00 92.50 73 GLY A N 1
ATOM 525 C CA . GLY A 1 73 ? 4.828 1.737 -16.236 1.00 92.50 73 GLY A CA 1
ATOM 526 C C . GLY A 1 73 ? 4.680 1.668 -17.756 1.00 92.50 73 GLY A C 1
ATOM 527 O O . GLY A 1 73 ? 5.581 1.155 -18.413 1.00 92.50 73 GLY A O 1
ATOM 528 N N . SER A 1 74 ? 3.555 2.148 -18.294 1.00 89.38 74 SER A N 1
ATOM 529 C CA . SER A 1 74 ? 3.287 2.212 -19.736 1.00 89.38 74 SER A CA 1
ATOM 530 C C . SER A 1 74 ? 3.809 3.483 -20.418 1.00 89.38 74 SER A C 1
ATOM 532 O O . SER A 1 74 ? 3.816 3.538 -21.646 1.00 89.38 74 SER A O 1
ATOM 534 N N . MET A 1 75 ? 4.226 4.482 -19.631 1.00 82.12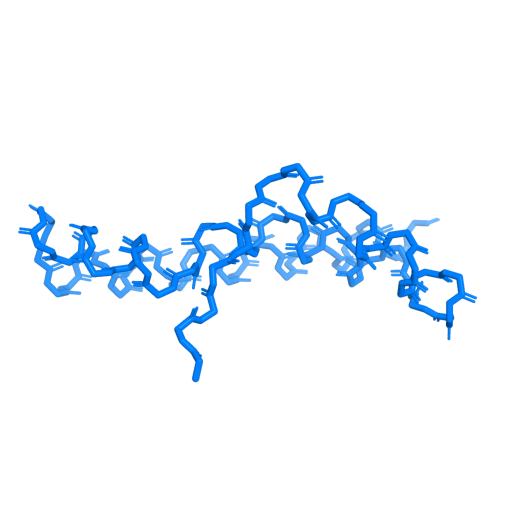 75 MET A N 1
ATOM 535 C CA . MET A 1 75 ? 4.895 5.707 -20.089 1.00 82.12 75 MET A CA 1
ATOM 536 C C . MET A 1 75 ? 6.406 5.503 -20.220 1.00 82.12 75 MET A C 1
ATOM 538 O O . MET A 1 75 ? 6.972 6.042 -21.194 1.00 82.12 75 MET A O 1
#

pLDDT: mean 90.23, std 11.41, range [45.31, 98.19]

Radius of gyration: 13.47 Å; chains: 1; bounding box: 35×18×35 Å

Secondary structure (DSSP, 8-state):
------HHHHHHHHHHHHHTT--HHHHHHHHHHTTTT-HHHHHHHHHHH-HHHHHHHHHHHHHHHHHHHHHHHH-

Sequence (75 aa):
AFMYFATLTEVPIVQGLMAAGMGKGPALALLLAGPSLSLPNMLVIRGVLGTQKTVVYVSLVIVMATITGLFFGSM

Foldseek 3Di:
DQQADDLVNLVVVLVVVVVVPDFQLVSQLCNQLVNCVGPVNLVVCCVVVNDVVSVVSNVVSNVVSNVSSVVRRVD